Protein AF-A0A2T6E495-F1 (afdb_monomer)

pLDDT: mean 75.09, std 7.79, range [51.31, 90.31]

Secondary structure (DSSP, 8-state):
---HHHHHHHHHHHHHHHHHHHHHHHHHHHHHHHHHHHHHHHHHHHHHHHHHHHS-HHHHHHHTTPPTTHHHHHHHS-TT--

Foldseek 3Di:
DDCVVVVVVVVVVVVVVVVVVVVVVVVVVVVVVVVVLLVVLVVVLVVLVVCVVPDPQQVVCVVVVHDPCPSVVVSPDDSPDD

Mean predicted aligned error: 12.44 Å

Solvent-accessible surface area (backbone atoms only — not comparable to full-atom values): 4728 Å² total; per-residue (Å²): 137,86,60,68,66,57,57,55,49,50,55,54,50,52,54,50,50,52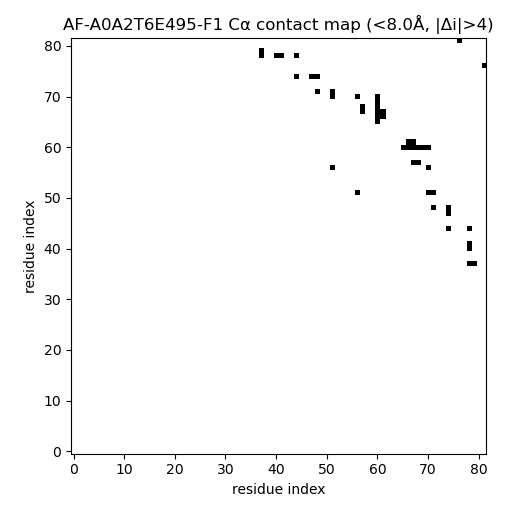,52,53,50,51,54,50,52,56,50,50,52,53,51,50,52,52,51,47,52,50,48,54,44,43,50,55,39,51,49,48,46,51,50,53,70,77,42,69,50,68,58,54,27,56,75,70,72,43,6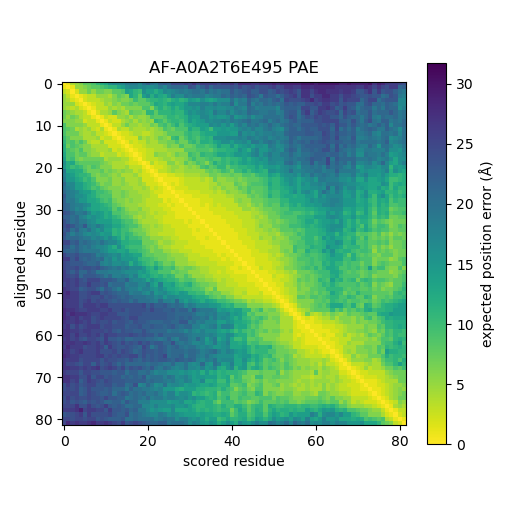3,80,63,50,68,61,52,60,50,64,50,57,82,91,60,134

Sequence (82 aa):
MNTAWLDSHENRVEGAVEHGQSVVVSRLKRVWATLSEWHRRYESRARLRTELIVMNVSRVEKDAGLTPGTLRREASKPFWKE

Structure (mmCIF, N/CA/C/O backbone):
data_AF-A0A2T6E495-F1
#
_entry.id   AF-A0A2T6E495-F1
#
loop_
_atom_site.group_PDB
_atom_site.id
_atom_site.type_symbol
_atom_site.label_atom_id
_atom_site.label_alt_id
_atom_site.label_comp_id
_atom_site.label_asym_id
_atom_site.label_entity_id
_atom_site.label_seq_id
_atom_site.pdbx_PDB_ins_code
_atom_site.Cartn_x
_atom_site.Cartn_y
_atom_site.Cartn_z
_atom_site.occupancy
_atom_site.B_iso_or_equiv
_atom_site.auth_seq_id
_atom_site.auth_comp_id
_atom_site.auth_asym_id
_atom_site.auth_atom_id
_atom_site.pdbx_PDB_model_num
ATOM 1 N N . MET A 1 1 ? 49.449 -3.870 -37.785 1.00 51.31 1 MET A N 1
ATOM 2 C CA . MET A 1 1 ? 48.156 -4.472 -37.388 1.00 51.31 1 MET A CA 1
ATOM 3 C C . MET A 1 1 ? 47.227 -3.342 -36.986 1.00 51.31 1 MET A C 1
ATOM 5 O O . MET A 1 1 ? 47.644 -2.511 -36.194 1.00 51.31 1 MET A O 1
ATOM 9 N N . ASN A 1 2 ? 46.046 -3.245 -37.599 1.00 59.62 2 ASN A N 1
ATOM 10 C CA . ASN A 1 2 ? 45.122 -2.126 -37.408 1.00 59.62 2 ASN A CA 1
ATOM 11 C C . ASN A 1 2 ? 44.061 -2.530 -36.369 1.00 59.62 2 ASN A C 1
ATOM 13 O O . ASN A 1 2 ? 43.224 -3.383 -36.652 1.00 59.62 2 ASN A O 1
ATOM 17 N N . THR A 1 3 ? 44.150 -1.987 -35.153 1.00 70.69 3 THR A N 1
ATOM 18 C CA . THR A 1 3 ? 43.307 -2.356 -33.996 1.00 70.69 3 THR A CA 1
ATOM 19 C C . THR A 1 3 ? 42.035 -1.515 -33.876 1.00 70.69 3 THR A C 1
ATOM 21 O O . THR A 1 3 ? 41.225 -1.762 -32.990 1.00 70.69 3 THR A O 1
ATOM 24 N N . ALA A 1 4 ? 41.809 -0.571 -34.796 1.00 70.00 4 ALA A N 1
ATOM 25 C CA . ALA A 1 4 ? 40.664 0.342 -34.771 1.00 70.00 4 ALA A CA 1
ATOM 26 C C . ALA A 1 4 ? 39.296 -0.370 -34.771 1.00 70.00 4 ALA A C 1
ATOM 28 O O . ALA A 1 4 ? 38.322 0.143 -34.228 1.00 70.00 4 ALA A O 1
ATOM 29 N N . TRP A 1 5 ? 39.209 -1.569 -35.357 1.00 64.25 5 TRP A N 1
ATOM 30 C CA . TRP A 1 5 ? 37.966 -2.344 -35.360 1.00 64.25 5 TRP A CA 1
ATOM 31 C C . TRP A 1 5 ? 37.687 -3.043 -34.018 1.00 64.25 5 TRP A C 1
ATOM 33 O O . TRP A 1 5 ? 36.525 -3.192 -33.652 1.00 64.25 5 TRP A O 1
ATOM 43 N N . LEU A 1 6 ? 38.732 -3.417 -33.266 1.00 66.62 6 LEU A N 1
ATOM 44 C CA . LEU A 1 6 ? 38.598 -3.991 -31.920 1.00 66.62 6 LEU A CA 1
ATOM 45 C C . LEU A 1 6 ? 38.108 -2.931 -30.926 1.00 66.62 6 LEU A C 1
ATOM 47 O O . LEU A 1 6 ? 37.117 -3.160 -30.243 1.00 66.62 6 LEU A O 1
ATOM 51 N N . ASP A 1 7 ? 38.721 -1.747 -30.949 1.00 69.31 7 ASP A N 1
ATOM 52 C CA . ASP A 1 7 ? 38.360 -0.615 -30.081 1.00 69.31 7 ASP A CA 1
ATOM 53 C C . ASP A 1 7 ? 36.925 -0.106 -30.338 1.00 69.31 7 ASP A C 1
ATOM 55 O O . ASP A 1 7 ? 36.169 0.215 -29.420 1.00 69.31 7 ASP A O 1
ATOM 59 N N . SER A 1 8 ? 36.492 -0.116 -31.605 1.00 71.12 8 SER A N 1
ATOM 60 C CA . SER A 1 8 ? 35.114 0.231 -31.973 1.00 71.12 8 SER A CA 1
ATOM 61 C C . SER A 1 8 ? 34.089 -0.805 -31.495 1.00 71.12 8 SER A C 1
ATOM 63 O O . SER A 1 8 ? 32.969 -0.440 -31.127 1.00 71.12 8 SER A O 1
ATOM 65 N N . HIS A 1 9 ? 34.450 -2.091 -31.490 1.00 65.69 9 HIS A N 1
ATOM 66 C CA . HIS A 1 9 ? 33.575 -3.147 -30.988 1.00 65.69 9 HIS A CA 1
ATOM 67 C C . HIS A 1 9 ? 33.480 -3.132 -29.459 1.00 65.69 9 HIS A C 1
ATOM 69 O O . HIS A 1 9 ? 32.382 -3.298 -28.929 1.00 65.69 9 HIS A O 1
ATOM 75 N N . GLU A 1 10 ? 34.592 -2.891 -28.768 1.00 69.81 10 GLU A N 1
ATOM 76 C CA . GLU A 1 10 ? 34.669 -2.835 -27.305 1.00 69.81 10 GLU A CA 1
ATOM 77 C C . GLU A 1 10 ? 33.833 -1.675 -26.744 1.00 69.81 10 GLU A C 1
ATOM 79 O O . GLU A 1 10 ? 32.891 -1.918 -25.988 1.00 69.81 10 GLU A O 1
ATOM 84 N N . ASN A 1 11 ? 34.018 -0.454 -27.264 1.00 69.56 11 ASN A N 1
ATOM 85 C CA . ASN A 1 11 ? 33.205 0.715 -26.889 1.00 69.56 11 ASN A CA 1
ATOM 86 C C . ASN A 1 11 ? 31.696 0.504 -27.111 1.00 69.56 11 ASN A C 1
ATOM 88 O O . ASN A 1 11 ? 30.853 0.964 -26.337 1.00 69.56 11 ASN A O 1
ATOM 92 N N . ARG A 1 12 ? 31.319 -0.195 -28.189 1.00 67.12 12 ARG A N 1
ATOM 93 C CA . ARG A 1 12 ? 29.907 -0.447 -28.509 1.00 67.12 12 ARG A CA 1
ATOM 94 C C . ARG A 1 12 ? 29.271 -1.454 -27.550 1.00 67.12 12 ARG A C 1
ATOM 96 O O . ARG A 1 12 ? 28.079 -1.339 -27.256 1.00 67.12 12 ARG A O 1
ATOM 103 N N . VAL A 1 13 ? 30.039 -2.436 -27.082 1.00 71.88 13 VAL A N 1
ATOM 104 C CA . VAL A 1 13 ? 29.579 -3.418 -26.093 1.00 71.88 13 VAL A CA 1
ATOM 105 C C . VAL A 1 13 ? 29.473 -2.768 -24.716 1.00 71.88 13 VAL A C 1
ATOM 107 O O . VAL A 1 13 ? 28.436 -2.924 -24.071 1.00 71.88 13 VAL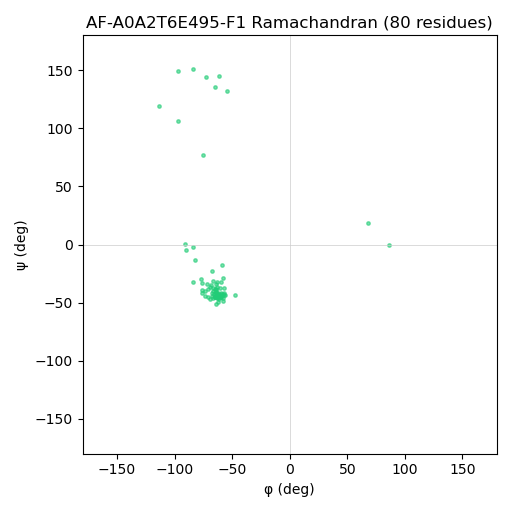 A O 1
ATOM 110 N N . GLU A 1 14 ? 30.466 -1.978 -24.305 1.00 70.06 14 GLU A N 1
ATOM 111 C CA . GLU A 1 14 ? 30.430 -1.235 -2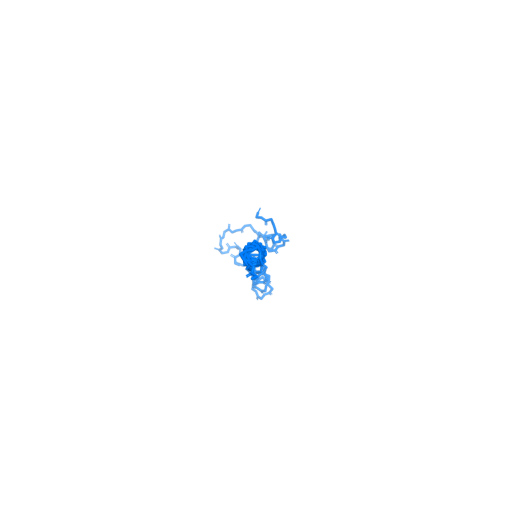3.037 1.00 70.06 14 GLU A CA 1
ATOM 112 C C . GLU A 1 14 ? 29.225 -0.289 -22.971 1.00 70.06 14 GLU A C 1
ATOM 114 O O . GLU A 1 14 ? 28.422 -0.374 -22.038 1.00 70.06 14 GLU A O 1
ATOM 119 N N . GLY A 1 15 ? 28.991 0.503 -24.023 1.00 69.44 15 GLY A N 1
ATOM 120 C CA . GLY A 1 15 ? 27.827 1.388 -24.088 1.00 69.44 15 GLY A CA 1
ATOM 121 C C . GLY A 1 15 ? 26.487 0.642 -24.018 1.00 69.44 15 GLY A C 1
ATOM 122 O O . GLY A 1 15 ? 25.547 1.112 -23.373 1.00 69.44 15 GLY A O 1
ATOM 123 N N . ALA A 1 16 ? 26.379 -0.543 -24.632 1.00 68.94 16 ALA A N 1
ATOM 124 C CA . ALA A 1 16 ? 25.165 -1.361 -24.566 1.00 68.94 16 ALA A CA 1
ATOM 125 C C . ALA A 1 16 ? 24.926 -1.952 -23.163 1.00 68.94 16 ALA A C 1
ATOM 127 O O . ALA A 1 16 ? 23.777 -2.022 -22.711 1.00 68.94 16 ALA A O 1
ATOM 128 N N . VAL A 1 17 ? 25.995 -2.343 -22.461 1.00 72.25 17 VAL A N 1
ATOM 129 C CA . VAL A 1 17 ? 25.931 -2.855 -21.085 1.00 72.25 17 VAL A CA 1
ATOM 130 C C . VAL A 1 17 ? 25.517 -1.749 -20.112 1.00 72.25 17 VAL A C 1
ATOM 132 O O . VAL A 1 17 ? 24.607 -1.967 -19.309 1.00 72.25 17 VAL A O 1
ATOM 135 N N . GLU A 1 18 ? 26.089 -0.547 -20.226 1.00 69.56 18 GLU A N 1
ATOM 136 C CA . GLU A 1 18 ? 25.722 0.600 -19.383 1.00 69.56 18 GLU A CA 1
ATOM 137 C C . GLU A 1 18 ? 24.259 1.026 -19.578 1.00 69.56 18 GLU A C 1
ATOM 139 O O . GLU A 1 18 ? 23.531 1.260 -18.607 1.00 69.56 18 GLU A O 1
ATOM 144 N N . HIS A 1 19 ? 23.781 1.055 -20.827 1.00 67.75 19 HIS A N 1
ATOM 145 C CA . HIS A 1 19 ? 22.377 1.356 -21.119 1.00 67.75 19 HIS A CA 1
ATOM 146 C C . HIS A 1 19 ? 21.438 0.284 -20.551 1.00 67.75 19 HIS A C 1
ATOM 148 O O . HIS A 1 19 ? 20.413 0.615 -19.947 1.00 67.75 19 HIS A O 1
ATOM 154 N N . GLY A 1 20 ? 21.794 -0.997 -20.693 1.00 71.44 20 GLY A N 1
ATOM 155 C CA . GLY A 1 20 ? 21.041 -2.107 -20.109 1.00 71.44 20 GLY A CA 1
ATOM 156 C C . GLY A 1 20 ? 20.958 -2.013 -18.583 1.00 71.44 20 GLY A C 1
ATOM 157 O O . GLY A 1 20 ? 19.868 -2.129 -18.013 1.00 71.44 20 GLY A O 1
ATOM 158 N N . GLN A 1 21 ? 22.081 -1.723 -17.919 1.00 73.50 21 GLN A N 1
ATOM 159 C CA . GLN A 1 21 ? 22.137 -1.544 -16.466 1.00 73.50 21 GLN A CA 1
ATOM 160 C C . GLN A 1 21 ? 21.311 -0.339 -16.001 1.00 73.50 21 GLN A C 1
ATOM 162 O O . GLN A 1 21 ? 20.531 -0.464 -15.054 1.00 73.50 21 GLN A O 1
ATOM 167 N N . SER A 1 22 ? 21.404 0.797 -16.695 1.00 76.50 22 SER A N 1
ATOM 168 C CA . SER A 1 22 ? 20.635 2.005 -16.373 1.00 76.50 22 SER A CA 1
ATOM 169 C C . SER A 1 22 ? 19.123 1.745 -16.392 1.00 76.50 22 SER A C 1
ATOM 171 O O . SER A 1 22 ? 18.421 2.051 -15.422 1.00 76.50 22 SER A O 1
ATOM 173 N N . VAL A 1 23 ? 18.610 1.063 -17.426 1.00 78.38 23 VAL A N 1
ATOM 174 C CA . VAL A 1 23 ? 17.176 0.737 -17.530 1.00 78.38 23 VAL A CA 1
ATOM 175 C C . VAL A 1 23 ? 16.720 -0.204 -16.411 1.00 78.38 23 VAL A C 1
ATOM 177 O O . VAL A 1 23 ? 15.633 -0.009 -15.851 1.00 78.38 23 VAL A O 1
ATOM 180 N N . VAL A 1 24 ? 17.528 -1.207 -16.054 1.00 81.44 24 VAL A N 1
ATOM 181 C CA . VAL A 1 24 ? 17.212 -2.142 -14.961 1.00 81.44 24 VAL A CA 1
ATOM 182 C C . VAL A 1 24 ? 17.171 -1.412 -13.619 1.00 81.44 24 VAL A C 1
ATOM 184 O O . VAL A 1 24 ? 16.200 -1.561 -12.874 1.00 81.44 24 VAL A O 1
ATOM 187 N N . VAL A 1 25 ? 18.149 -0.546 -13.340 1.00 82.94 25 VAL A N 1
ATOM 188 C CA . VAL A 1 25 ? 18.187 0.264 -12.112 1.00 82.94 25 VAL A CA 1
ATOM 189 C C . VAL A 1 25 ? 16.971 1.192 -12.026 1.00 82.94 25 VAL A C 1
ATOM 191 O O . VAL A 1 25 ? 16.332 1.274 -10.975 1.00 82.94 25 VAL A O 1
ATOM 194 N N . SER A 1 26 ? 16.576 1.850 -13.122 1.00 82.56 26 SER A N 1
ATOM 195 C CA . SER A 1 26 ? 15.370 2.692 -13.146 1.00 82.56 26 SER A CA 1
ATOM 196 C C . SER A 1 26 ? 14.077 1.903 -12.915 1.00 82.56 26 SER A C 1
ATOM 198 O O . SER A 1 26 ? 13.127 2.426 -12.326 1.00 82.56 26 SER A O 1
ATOM 200 N N . ARG A 1 27 ? 13.999 0.652 -13.388 1.00 84.81 27 ARG A N 1
ATOM 201 C CA . ARG A 1 27 ? 12.846 -0.229 -13.138 1.00 84.81 27 ARG A CA 1
ATOM 202 C C . ARG A 1 27 ? 12.805 -0.686 -11.684 1.00 84.81 27 ARG A C 1
ATOM 204 O O . ARG A 1 27 ? 11.753 -0.575 -11.060 1.00 84.81 27 ARG A O 1
ATOM 211 N N . LEU A 1 28 ? 13.941 -1.105 -11.127 1.00 89.38 28 LEU A N 1
ATOM 212 C CA . LEU A 1 28 ? 14.048 -1.489 -9.718 1.00 89.38 28 LEU A CA 1
ATOM 213 C C . LEU A 1 28 ? 13.675 -0.331 -8.792 1.00 89.38 28 LEU A C 1
ATOM 215 O O . LEU A 1 28 ? 12.885 -0.536 -7.879 1.00 89.38 28 LEU A O 1
ATOM 219 N N . LYS A 1 29 ? 14.131 0.897 -9.077 1.00 88.44 29 LYS A N 1
ATOM 220 C CA . LYS A 1 29 ? 13.730 2.099 -8.321 1.00 88.44 29 LYS A CA 1
ATOM 221 C C . LYS A 1 29 ? 12.212 2.310 -8.309 1.00 88.44 29 LYS A C 1
ATOM 223 O O . LYS A 1 29 ? 11.654 2.619 -7.262 1.00 88.44 29 LYS A O 1
ATOM 228 N N . ARG A 1 30 ? 11.529 2.105 -9.443 1.00 85.75 30 ARG A N 1
ATOM 229 C CA . ARG A 1 30 ? 10.058 2.217 -9.527 1.00 85.75 30 ARG A CA 1
ATOM 230 C C . ARG A 1 30 ? 9.335 1.129 -8.734 1.00 85.75 30 ARG A C 1
ATOM 232 O O . ARG A 1 30 ? 8.358 1.425 -8.046 1.00 85.75 30 ARG A O 1
ATOM 239 N N . VAL A 1 31 ? 9.826 -0.107 -8.799 1.00 87.88 31 VAL A N 1
ATOM 240 C CA . VAL A 1 31 ? 9.290 -1.216 -7.995 1.00 87.88 31 VAL A CA 1
ATOM 241 C C . VAL A 1 31 ? 9.478 -0.921 -6.509 1.00 87.88 31 VAL A C 1
ATOM 243 O O . VAL A 1 31 ? 8.525 -1.025 -5.744 1.00 87.88 31 VAL A O 1
ATOM 246 N N . TRP A 1 32 ? 10.665 -0.463 -6.110 1.00 90.31 32 TRP A N 1
ATOM 247 C CA . TRP A 1 32 ? 10.970 -0.119 -4.722 1.00 90.31 32 TRP A CA 1
ATOM 248 C C . TRP A 1 32 ? 10.099 1.025 -4.197 1.00 90.31 32 TRP A C 1
ATOM 250 O O . TRP A 1 32 ? 9.577 0.939 -3.087 1.00 90.31 32 TRP A O 1
ATOM 260 N N . ALA A 1 33 ? 9.875 2.063 -5.007 1.00 85.50 33 ALA A N 1
ATOM 261 C CA . ALA A 1 33 ? 8.959 3.150 -4.666 1.00 85.50 33 ALA A CA 1
ATOM 262 C C . ALA A 1 33 ? 7.525 2.638 -4.449 1.00 85.50 33 ALA A C 1
ATOM 264 O O . ALA A 1 33 ? 6.886 2.985 -3.459 1.00 85.50 33 ALA A O 1
ATOM 265 N N . THR A 1 34 ? 7.048 1.746 -5.323 1.00 86.19 34 THR A N 1
ATOM 266 C CA . THR A 1 34 ? 5.707 1.147 -5.206 1.00 86.19 34 THR A CA 1
ATOM 267 C C . THR A 1 34 ? 5.587 0.283 -3.949 1.00 86.19 34 THR A C 1
ATOM 269 O O . THR A 1 34 ? 4.618 0.404 -3.204 1.00 86.19 34 THR A O 1
ATOM 272 N N . LEU A 1 35 ? 6.592 -0.551 -3.669 1.00 84.88 35 LEU A N 1
ATOM 273 C CA . LEU A 1 35 ? 6.630 -1.376 -2.461 1.00 84.88 35 LEU A CA 1
ATOM 274 C C . LEU A 1 35 ? 6.708 -0.526 -1.188 1.00 84.88 35 LEU A C 1
ATOM 276 O O . LEU A 1 35 ? 6.045 -0.849 -0.208 1.00 84.88 35 LEU A O 1
ATOM 280 N N . SER A 1 36 ? 7.458 0.577 -1.210 1.00 85.56 36 SER A N 1
ATOM 281 C CA . SER A 1 36 ? 7.547 1.511 -0.078 1.00 85.56 36 SER A CA 1
ATOM 282 C C . SER A 1 36 ? 6.205 2.170 0.215 1.00 85.56 36 SER A C 1
ATOM 284 O O . SER A 1 36 ? 5.788 2.244 1.367 1.00 85.56 36 SER A O 1
ATOM 286 N N . GLU A 1 37 ? 5.502 2.610 -0.829 1.00 86.25 37 GLU A N 1
ATOM 287 C CA . GLU A 1 37 ? 4.152 3.167 -0.730 1.00 86.25 37 GLU A CA 1
ATOM 288 C C . GLU A 1 37 ? 3.185 2.135 -0.129 1.00 86.25 37 GLU A C 1
ATOM 290 O O . GLU A 1 37 ? 2.423 2.440 0.791 1.00 86.25 37 GLU A O 1
ATOM 295 N N . TRP A 1 38 ? 3.248 0.887 -0.603 1.00 82.44 38 TRP A N 1
ATOM 296 C CA . TRP A 1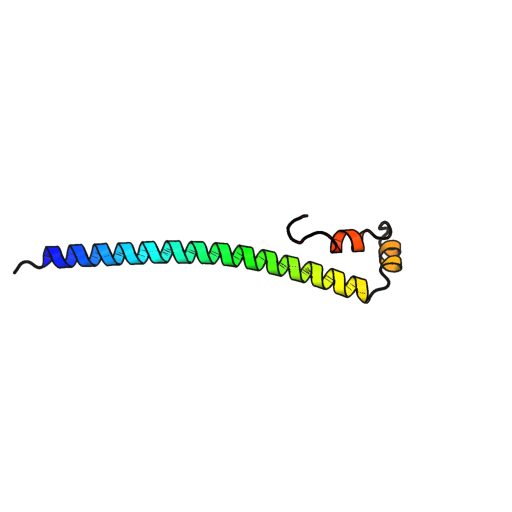 38 ? 2.425 -0.208 -0.089 1.00 82.44 38 TRP A CA 1
ATOM 297 C C . TRP A 1 38 ? 2.749 -0.532 1.367 1.00 82.44 38 TRP A C 1
ATOM 299 O O . TRP A 1 38 ? 1.828 -0.710 2.163 1.00 82.44 38 TRP A O 1
ATOM 309 N N . HIS A 1 39 ? 4.031 -0.548 1.733 1.00 81.69 39 HIS A N 1
ATOM 310 C CA . HIS A 1 39 ? 4.471 -0.762 3.106 1.00 81.69 39 HIS A CA 1
ATOM 311 C C . HIS A 1 39 ? 3.980 0.360 4.026 1.00 81.69 39 HIS A C 1
ATOM 313 O O . HIS A 1 39 ? 3.371 0.084 5.056 1.00 81.69 39 HIS A O 1
ATOM 319 N N . ARG A 1 40 ? 4.119 1.627 3.611 1.00 83.50 40 ARG A N 1
ATOM 320 C CA . ARG A 1 40 ? 3.615 2.785 4.367 1.00 83.50 40 ARG A CA 1
ATOM 321 C C . ARG A 1 40 ? 2.104 2.699 4.600 1.00 83.50 40 ARG A C 1
ATOM 323 O O . ARG A 1 40 ? 1.621 2.970 5.700 1.00 83.50 40 ARG A O 1
ATOM 330 N N . ARG A 1 41 ? 1.346 2.297 3.575 1.00 81.25 41 ARG A N 1
ATOM 331 C CA . ARG A 1 41 ? -0.110 2.087 3.675 1.00 81.25 41 ARG A CA 1
ATOM 332 C C . ARG A 1 41 ? -0.457 0.913 4.586 1.00 81.25 41 ARG A C 1
ATOM 334 O O . ARG A 1 41 ? -1.414 1.005 5.355 1.00 81.25 41 ARG A O 1
ATOM 341 N N . TYR A 1 42 ? 0.311 -0.172 4.515 1.00 79.44 42 TYR A N 1
ATOM 342 C CA . TYR A 1 42 ? 0.148 -1.327 5.390 1.00 79.44 42 TYR A CA 1
ATOM 343 C C . TYR A 1 42 ? 0.388 -0.955 6.855 1.00 79.44 42 TYR A C 1
ATOM 345 O O . TYR A 1 42 ? -0.481 -1.220 7.682 1.00 79.44 42 TYR A O 1
ATOM 353 N N . GLU A 1 43 ? 1.494 -0.276 7.169 1.00 82.31 43 GLU A N 1
ATOM 354 C CA . GLU A 1 43 ? 1.808 0.157 8.535 1.00 82.31 43 GLU A CA 1
ATOM 355 C C . GLU A 1 43 ? 0.760 1.118 9.095 1.00 82.31 43 GLU A C 1
ATOM 357 O O . GLU A 1 43 ? 0.310 0.939 10.225 1.00 82.31 43 GLU A O 1
ATOM 362 N N . SER A 1 44 ? 0.301 2.089 8.299 1.00 80.38 44 SER A N 1
ATOM 363 C CA . SER A 1 44 ? -0.768 3.006 8.714 1.00 80.38 44 SER A CA 1
ATOM 364 C C . SER A 1 44 ? -2.041 2.250 9.119 1.00 80.38 44 SER A C 1
ATOM 366 O O . SER A 1 44 ? -2.625 2.522 10.170 1.00 80.38 44 SER A O 1
ATOM 368 N N . ARG A 1 45 ? -2.441 1.234 8.341 1.00 74.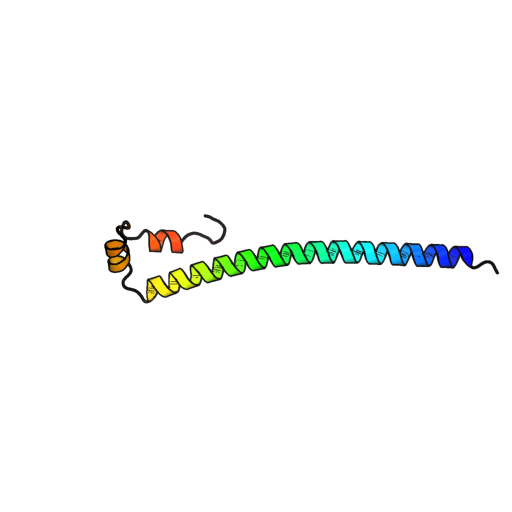44 45 ARG A N 1
ATOM 369 C CA . ARG A 1 45 ? -3.622 0.413 8.654 1.00 74.44 45 ARG A CA 1
ATOM 370 C C . ARG A 1 45 ? -3.381 -0.589 9.776 1.00 74.44 45 ARG A C 1
ATOM 372 O O . ARG A 1 45 ? -4.309 -0.871 10.530 1.00 74.44 45 ARG A O 1
ATOM 379 N N . ALA A 1 46 ? -2.169 -1.122 9.908 1.00 78.38 46 ALA A N 1
ATOM 380 C CA . ALA A 1 46 ? -1.791 -1.978 11.026 1.00 78.38 46 ALA A CA 1
ATOM 381 C C . ALA A 1 46 ? -1.855 -1.193 12.341 1.00 78.38 46 ALA A C 1
ATOM 383 O O . ALA A 1 46 ? -2.466 -1.660 13.297 1.00 78.38 46 ALA A O 1
ATOM 384 N N . ARG A 1 47 ? -1.338 0.041 12.352 1.00 78.62 47 ARG A N 1
ATOM 385 C CA . ARG A 1 47 ? -1.430 0.953 13.492 1.00 78.62 47 ARG A CA 1
ATOM 386 C C . ARG A 1 47 ? -2.879 1.286 13.841 1.00 78.62 47 ARG A C 1
ATOM 388 O O . ARG A 1 47 ? -3.249 1.136 14.998 1.00 78.62 47 ARG A O 1
ATOM 395 N N . LEU A 1 48 ? -3.713 1.619 12.849 1.00 71.75 48 LEU A N 1
ATOM 396 C CA . LEU A 1 48 ? -5.156 1.817 13.049 1.00 71.75 48 LEU A CA 1
ATOM 397 C C . LEU A 1 48 ? -5.827 0.588 13.678 1.00 71.75 48 LEU A C 1
ATOM 399 O O . LEU A 1 48 ? -6.625 0.736 14.595 1.00 71.75 48 LEU A O 1
ATOM 403 N N . ARG A 1 49 ? -5.500 -0.632 13.227 1.00 76.44 49 ARG A N 1
ATOM 404 C CA . ARG A 1 49 ? -6.038 -1.874 13.818 1.00 76.44 49 ARG A CA 1
ATOM 405 C C . ARG A 1 49 ? -5.566 -2.088 15.250 1.00 76.44 49 ARG A C 1
ATOM 407 O O . ARG A 1 49 ? -6.376 -2.466 16.088 1.00 76.44 49 ARG A O 1
ATOM 414 N N . THR A 1 50 ? -4.295 -1.835 15.538 1.00 77.44 50 THR A N 1
ATOM 415 C CA . THR A 1 50 ? -3.755 -1.936 16.898 1.00 77.44 50 THR A CA 1
ATOM 416 C C . THR A 1 50 ? -4.409 -0.913 17.826 1.00 77.44 50 THR A C 1
ATOM 418 O O . THR A 1 50 ? -4.850 -1.271 18.915 1.00 77.44 50 THR A O 1
ATOM 421 N N . GLU A 1 51 ? -4.560 0.336 17.382 1.00 74.44 51 GLU A N 1
ATOM 422 C CA . GLU A 1 51 ? -5.248 1.388 18.139 1.00 74.44 51 GLU A CA 1
ATOM 423 C C . GLU A 1 51 ? -6.735 1.052 18.348 1.00 74.44 51 GLU A C 1
ATOM 425 O O . GLU A 1 51 ? -7.247 1.225 19.451 1.00 74.44 51 GLU A O 1
ATOM 430 N N . LEU A 1 52 ? -7.411 0.472 17.349 1.00 71.50 52 LEU A N 1
ATOM 431 C CA . LEU A 1 52 ? -8.786 -0.034 17.469 1.00 71.50 52 LEU A CA 1
ATOM 432 C C . LEU A 1 52 ? -8.933 -1.187 18.478 1.00 71.50 52 LEU A C 1
ATOM 434 O O . LEU A 1 52 ? -9.993 -1.328 19.080 1.00 71.50 52 LEU A O 1
ATOM 438 N N . ILE A 1 53 ? -7.915 -2.037 18.637 1.00 69.81 53 ILE A N 1
ATOM 439 C CA . ILE A 1 53 ? -7.937 -3.157 19.596 1.00 69.81 53 ILE A CA 1
ATOM 440 C C . ILE A 1 53 ? -7.730 -2.650 21.027 1.00 69.81 53 ILE A C 1
ATOM 442 O O . ILE A 1 53 ? -8.351 -3.159 21.958 1.00 69.81 53 ILE A O 1
ATOM 446 N N . VAL A 1 54 ? -6.851 -1.663 21.205 1.00 69.56 54 VAL A N 1
ATOM 447 C CA . VAL A 1 54 ? -6.465 -1.148 22.527 1.00 69.56 54 VAL A CA 1
ATOM 448 C C . VAL A 1 54 ? -7.454 -0.098 23.044 1.00 69.56 54 VAL A C 1
ATOM 450 O O . VAL A 1 54 ? -7.668 0.009 24.251 1.00 69.56 54 VAL A O 1
ATOM 453 N N . MET A 1 55 ? -8.070 0.683 22.155 1.00 68.50 55 MET A N 1
ATOM 454 C CA . MET A 1 55 ? -8.919 1.810 22.529 1.00 68.50 55 MET A CA 1
ATOM 455 C C . MET A 1 55 ? -10.405 1.441 22.529 1.00 68.50 55 MET A C 1
ATOM 457 O O . MET A 1 55 ? -10.870 0.636 21.729 1.00 68.50 55 MET A O 1
ATOM 461 N N . ASN A 1 56 ? -11.191 2.083 23.399 1.00 72.94 56 ASN A N 1
ATOM 462 C CA . ASN A 1 56 ? -12.648 1.947 23.392 1.00 72.94 56 ASN A CA 1
ATOM 463 C C . ASN A 1 56 ? -13.241 2.755 22.223 1.00 72.94 56 ASN A C 1
ATOM 465 O O . ASN A 1 56 ? -13.728 3.874 22.392 1.00 72.94 56 ASN A O 1
ATOM 469 N N . VAL A 1 57 ? -13.122 2.190 21.020 1.00 71.56 57 VAL A N 1
ATOM 470 C CA . VAL A 1 57 ? -13.436 2.797 19.715 1.00 71.56 57 VAL A CA 1
ATOM 471 C C . VAL A 1 57 ? -14.797 3.475 19.707 1.00 71.56 57 VAL A C 1
ATOM 473 O O . VAL A 1 57 ? -14.912 4.609 19.262 1.00 71.56 57 VAL A O 1
ATOM 476 N N . SER A 1 58 ? -15.806 2.821 20.281 1.00 69.31 58 SER A N 1
ATOM 477 C CA . SER A 1 58 ? -17.178 3.325 20.337 1.00 69.31 58 SER A CA 1
ATOM 478 C C . SER A 1 58 ? -17.290 4.664 21.072 1.00 69.31 58 SER A C 1
ATOM 480 O O . SER A 1 58 ? -18.144 5.483 20.742 1.00 69.31 58 SER A O 1
ATOM 482 N N . ARG A 1 59 ? -16.434 4.898 22.077 1.00 75.12 59 ARG A N 1
ATOM 483 C CA . ARG A 1 59 ? -16.388 6.162 22.820 1.00 75.12 59 ARG A CA 1
ATOM 484 C C . ARG A 1 59 ? -15.708 7.257 22.001 1.00 75.12 59 ARG A C 1
ATOM 486 O O . ARG A 1 59 ? -16.232 8.358 21.937 1.00 75.12 59 ARG A O 1
ATOM 493 N N . VAL A 1 60 ? -14.613 6.938 21.316 1.00 76.75 60 VAL A N 1
ATOM 494 C CA . VAL A 1 60 ? -13.900 7.911 20.473 1.00 76.75 60 VAL A CA 1
ATOM 495 C C . VAL A 1 60 ? -14.680 8.276 19.217 1.00 76.75 60 VAL A C 1
ATOM 497 O O . VAL A 1 60 ? -14.715 9.444 18.851 1.00 76.75 60 VAL A O 1
ATOM 500 N N . GLU A 1 61 ? -15.360 7.320 18.583 1.00 81.44 61 GLU A N 1
ATOM 501 C CA . GLU A 1 61 ? -16.266 7.612 17.467 1.00 81.44 61 GLU A CA 1
ATOM 502 C C . GLU A 1 61 ? -17.381 8.562 17.913 1.00 81.44 61 GLU A C 1
ATOM 504 O O . GLU A 1 61 ? -17.667 9.533 17.220 1.00 81.44 61 GLU A O 1
ATOM 509 N N . LYS A 1 62 ? -17.943 8.341 19.107 1.00 79.44 62 LYS A N 1
ATOM 510 C CA . LYS A 1 62 ? -18.961 9.221 19.687 1.00 79.44 62 LYS A CA 1
ATOM 511 C C . LYS A 1 62 ? -18.419 10.621 19.992 1.00 79.44 62 LYS A C 1
ATOM 513 O O . LYS A 1 62 ? -19.079 11.597 19.646 1.00 79.44 62 LYS A O 1
ATOM 518 N N . ASP A 1 63 ? -17.235 10.720 20.593 1.00 81.88 63 ASP A N 1
ATOM 519 C CA . ASP A 1 63 ? -16.596 12.002 20.924 1.00 81.88 63 ASP A CA 1
ATOM 520 C C . ASP A 1 63 ? -16.189 12.783 19.657 1.00 81.88 63 ASP A C 1
ATOM 522 O O . ASP A 1 63 ? -16.244 14.010 19.636 1.00 81.88 63 ASP A O 1
ATOM 526 N N . ALA A 1 64 ? -15.845 12.080 18.574 1.00 78.69 64 ALA A N 1
ATOM 527 C CA . ALA A 1 64 ? -15.522 12.661 17.270 1.00 78.69 64 ALA A CA 1
ATOM 528 C C . ALA A 1 64 ? -16.756 12.957 16.390 1.00 78.69 64 ALA A C 1
ATOM 530 O O . ALA A 1 64 ? -16.603 13.456 15.276 1.00 78.69 64 ALA A O 1
ATOM 531 N N . GLY A 1 65 ? -17.971 12.626 16.846 1.00 82.88 65 GLY A N 1
ATOM 532 C CA . GLY A 1 65 ? -19.199 12.773 16.054 1.00 82.88 65 GLY A CA 1
ATOM 533 C C . GLY A 1 65 ? -19.293 11.822 14.852 1.00 82.88 65 GLY A C 1
ATOM 534 O O . GLY A 1 65 ? -20.067 12.067 13.927 1.00 82.88 65 GLY A O 1
ATOM 535 N N . LEU A 1 66 ? -18.509 10.744 14.843 1.00 81.25 66 LEU A N 1
ATOM 536 C CA . LEU A 1 66 ? -18.517 9.718 13.806 1.00 81.25 66 LEU A CA 1
ATOM 537 C C . LEU A 1 66 ? -19.609 8.678 14.071 1.00 81.25 66 LEU A C 1
ATOM 539 O O . LEU A 1 66 ? -19.958 8.368 15.211 1.00 81.25 66 LEU A O 1
ATOM 543 N N . THR A 1 67 ? -20.129 8.078 12.999 1.00 80.00 67 THR A N 1
ATOM 544 C CA . THR A 1 67 ? -21.051 6.947 13.128 1.00 80.00 67 THR A CA 1
ATOM 545 C C . THR A 1 67 ? -20.319 5.750 13.749 1.00 80.00 67 THR A C 1
ATOM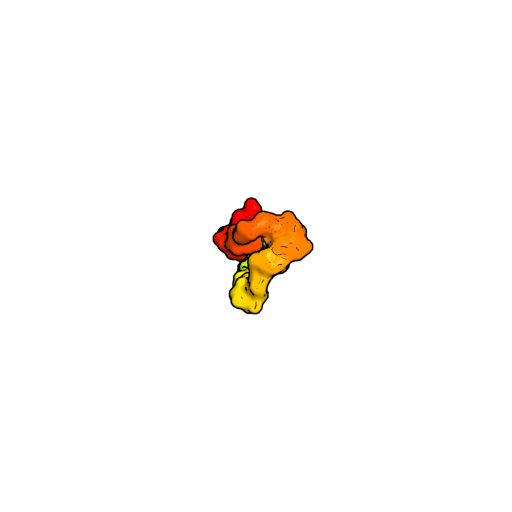 547 O O . THR A 1 67 ? -19.208 5.434 13.307 1.00 80.00 67 THR A O 1
ATOM 550 N N . PRO A 1 68 ? -20.916 5.047 14.728 1.00 74.12 68 PRO A N 1
ATOM 551 C CA . PRO A 1 68 ? -20.303 3.866 15.323 1.00 74.12 68 PRO A CA 1
ATOM 552 C C . PRO A 1 68 ? -19.931 2.813 14.269 1.00 74.12 68 PRO 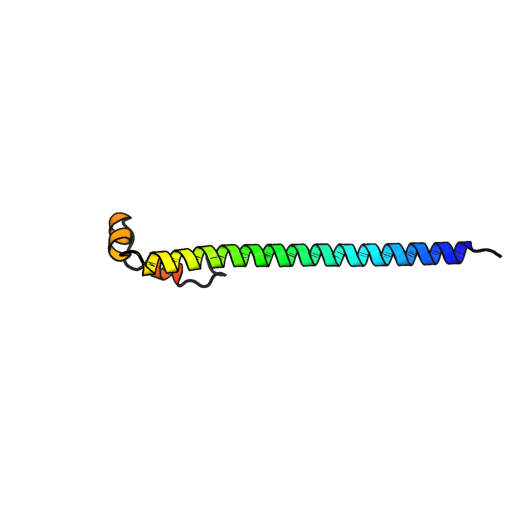A C 1
ATOM 554 O O . PRO A 1 68 ? -20.737 2.469 13.404 1.00 74.12 68 PRO A O 1
ATOM 557 N N . GLY A 1 69 ? -18.707 2.295 14.340 1.00 73.50 69 GLY A N 1
ATOM 558 C CA . GLY A 1 69 ? -18.158 1.312 13.409 1.00 73.50 69 GLY A CA 1
ATOM 559 C C . GLY A 1 69 ? -17.504 1.893 12.151 1.00 73.50 69 GLY A C 1
ATOM 560 O O . GLY A 1 69 ? -16.989 1.114 11.345 1.00 73.50 69 GLY A O 1
ATOM 561 N N . THR A 1 70 ? -17.471 3.218 11.975 1.00 78.12 70 THR A N 1
ATOM 562 C CA . THR A 1 70 ? -16.806 3.872 10.830 1.00 78.12 70 THR A CA 1
ATOM 563 C C . THR A 1 70 ? -15.307 3.590 10.821 1.00 78.12 70 THR A C 1
ATOM 565 O O . THR A 1 70 ? -14.767 3.181 9.793 1.00 78.12 70 THR A O 1
ATOM 568 N N . LEU A 1 71 ? -14.635 3.704 11.971 1.00 73.38 71 LEU A N 1
ATOM 569 C CA . LEU A 1 71 ? -13.194 3.457 12.080 1.00 73.38 71 LEU A CA 1
ATOM 570 C C . LEU A 1 71 ? -12.862 1.984 11.838 1.00 73.38 71 LEU A C 1
ATOM 572 O O . LEU A 1 71 ? -11.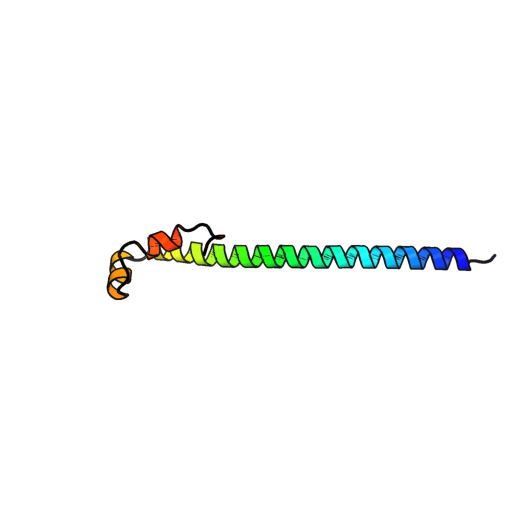884 1.658 11.166 1.00 73.38 71 LEU A O 1
ATOM 576 N N . ARG A 1 72 ? -13.721 1.075 12.313 1.00 74.44 72 ARG A N 1
ATOM 577 C CA . ARG A 1 72 ? -13.587 -0.362 12.042 1.00 74.44 72 ARG A CA 1
ATOM 578 C C . ARG A 1 72 ? -13.761 -0.672 10.553 1.00 74.44 72 ARG A C 1
ATOM 580 O O . ARG A 1 72 ? -13.039 -1.512 10.016 1.00 74.44 72 ARG A O 1
ATOM 587 N N . ARG A 1 73 ? -14.681 0.021 9.874 1.00 77.25 73 ARG A N 1
ATOM 588 C CA . ARG A 1 73 ? -14.910 -0.113 8.429 1.00 77.25 73 ARG A CA 1
ATOM 589 C C . ARG A 1 73 ? -13.710 0.393 7.631 1.00 77.25 73 ARG A C 1
ATOM 591 O O . ARG A 1 73 ? -13.231 -0.333 6.762 1.00 77.25 73 ARG A O 1
ATOM 598 N N . GLU A 1 74 ? -13.169 1.556 7.983 1.00 75.62 74 GLU A N 1
ATOM 599 C CA . GLU A 1 74 ? -11.951 2.110 7.374 1.00 75.62 74 GLU A CA 1
ATOM 600 C C . GLU A 1 74 ? -10.735 1.194 7.575 1.00 75.62 74 GLU A C 1
ATOM 602 O O . GLU A 1 74 ? -10.042 0.851 6.616 1.00 75.62 74 GLU A O 1
ATOM 607 N N . ALA A 1 75 ? -10.526 0.676 8.787 1.00 72.69 75 ALA A N 1
ATOM 608 C CA . ALA A 1 75 ? -9.431 -0.252 9.067 1.00 72.69 75 ALA A CA 1
ATOM 609 C C . ALA A 1 75 ? -9.588 -1.621 8.382 1.00 72.69 75 ALA A C 1
ATOM 611 O O . ALA A 1 75 ? -8.601 -2.332 8.171 1.00 72.69 75 ALA A O 1
ATOM 612 N N . SER A 1 76 ? -10.813 -2.019 8.027 1.00 72.12 76 SER A N 1
ATOM 613 C CA . SER A 1 76 ? -11.081 -3.270 7.306 1.00 72.12 76 SER A CA 1
ATOM 614 C C . SER A 1 76 ? -10.870 -3.170 5.794 1.00 72.12 76 SER A C 1
ATOM 616 O O . SER A 1 76 ? -10.788 -4.201 5.125 1.00 72.12 76 SER A O 1
ATOM 618 N N . LYS A 1 77 ? -10.737 -1.958 5.236 1.00 76.62 77 LYS A N 1
ATOM 619 C CA . LYS A 1 77 ? -10.490 -1.800 3.802 1.00 76.62 77 LYS A CA 1
ATOM 620 C C . LYS A 1 77 ? -9.161 -2.479 3.416 1.00 76.62 77 LYS A C 1
ATOM 622 O O . LYS A 1 77 ? -8.186 -2.426 4.182 1.00 76.62 77 LYS A O 1
ATOM 627 N N . PRO A 1 78 ? -9.062 -3.067 2.213 1.00 68.38 78 PRO A N 1
ATOM 628 C CA . PRO A 1 78 ? -7.795 -3.572 1.697 1.00 68.38 78 PRO A CA 1
ATOM 629 C C . PRO A 1 78 ? -6.876 -2.412 1.291 1.00 68.38 78 PRO A C 1
ATOM 631 O O . PRO A 1 78 ? -7.358 -1.387 0.810 1.00 68.38 78 PRO A O 1
ATOM 634 N N . PHE A 1 79 ? -5.563 -2.553 1.502 1.00 63.50 79 PHE A N 1
ATOM 635 C CA . PHE A 1 79 ? -4.565 -1.467 1.407 1.00 63.50 79 PHE A CA 1
ATOM 636 C C . PHE A 1 79 ? -4.493 -0.764 0.038 1.00 63.50 79 PHE A C 1
ATOM 638 O O . PHE A 1 79 ? -3.960 0.340 -0.062 1.00 63.50 79 PHE A O 1
ATOM 645 N N . TRP A 1 80 ? -5.035 -1.394 -1.005 1.00 62.41 80 TRP A N 1
ATOM 646 C CA . TRP A 1 80 ? -5.111 -0.878 -2.373 1.00 62.41 80 TRP A CA 1
ATOM 647 C C . TRP A 1 80 ? -6.384 -0.073 -2.682 1.00 62.41 80 TRP A C 1
ATOM 649 O O . TRP A 1 80 ? -6.510 0.439 -3.789 1.00 62.41 80 TRP A O 1
ATOM 659 N N . LYS A 1 81 ? -7.341 0.024 -1.750 1.00 59.50 81 LYS A N 1
ATOM 660 C CA . LYS A 1 81 ? -8.575 0.809 -1.911 1.00 59.50 81 LYS A CA 1
ATOM 661 C C . LYS A 1 81 ? -8.585 1.981 -0.936 1.00 59.50 81 LYS A C 1
ATOM 663 O O . LYS A 1 81 ? -8.552 1.745 0.277 1.00 59.50 81 LYS A O 1
ATOM 668 N N . GLU A 1 82 ? -8.644 3.198 -1.466 1.00 55.97 82 GLU A N 1
ATOM 669 C CA . GLU A 1 82 ? -9.111 4.395 -0.746 1.00 55.97 82 GLU A CA 1
ATOM 670 C C . GLU A 1 82 ? -10.644 4.464 -0.811 1.00 55.97 82 GLU A C 1
ATOM 672 O O . GLU A 1 82 ? -11.196 4.218 -1.909 1.00 55.97 82 GLU A O 1
#

Radius of gyration: 26.62 Å; Cα contacts (8 Å, |Δi|>4): 24; chains: 1; bounding box: 69×17×61 Å